Protein 4S2X (pdb70)

InterPro domains:
  IPR000086 NUDIX hydrolase domain [PF00293] (7-142)
  IPR000086 NUDIX hydrolase domain [PS51462] (6-149)
  IPR015797 NUDIX hydrolase-like domain superfamily [SSF55811] (5-159)
  IPR020084 NUDIX hydrolase, conserved site [PS00893] (38-59)
  IPR020476 NUDIX hydrolase [PR00502] (33-47)
  IPR020476 NUDIX hydrolase [PR00502] (47-62)
  IPR022927 RNA pyrophosphohydrolase RppH [MF_00298] (1-156)
  IPR022927 RNA pyrophosphohydrolase RppH [NF001938] (4-155)
  IPR022927 RNA pyrophosphohydrolase RppH [cd03671] (6-151)

Radius of gyration: 15.0 Å; Cα contacts (8 Å, |Δi|>4): 332; chains: 1; bounding box: 45×34×34 Å

CATH classification: 3.90.79.10

B-factor: mean 30.41, std 13.98, range [13.66, 93.38]

Solvent-accessible surface area: 8008 Å² total; per-residue (Å²): 44,147,35,36,146,91,10,38,68,24,1,0,0,0,0,0,0,26,172,70,12,55,0,0,1,0,78,92,108,68,78,164,36,55,10,1,0,23,5,5,16,62,111,86,42,53,22,78,94,0,0,32,75,6,0,142,58,7,0,27,2,56,148,110,17,11,122,64,45,27,59,10,112,106,72,29,108,15,54,49,52,97,99,99,47,150,135,102,75,30,68,0,16,31,0,48,0,13,0,0,11,15,83,34,47,70,105,93,17,68,12,106,87,42,118,102,14,86,3,40,22,64,95,50,8,78,6,130,79,0,19,76,90,2,61,77,53,10,74,71,2,1,124,105,1,0,64,95,0,18,81,48,0,82,79,36,44,122

Organism: Escherichia coli (strain K12) (NCBI:txid83333)

GO terms:
  GO:0110155 NAD-cap decapping (P, IDA)
  GO:0110153 RNA NAD-cap (NMN-forming) hydrolase activity (F, IDA)
  GO:0000287 magnesium ion binding (F, IDA)
  GO:0016818 hydrolase activity, acting on acid anhydrides, in phosphorus-containing anhydrides (F, IDA)
  GO:0034353 mRNA 5'-diphosphatase activity (F, IDA)
  GO:0110154 RNA decapping (P, IDA)
  GO:0050779 RNA destabilization (P, IMP)
  GO:0110154 RNA decapping (P, IMP)
  GO:0006402 mRNA catabolic process (P, IMP)
  GO:0005515 protein binding (F, IPI)

Sequence (158 aa):
SMIDDDGYRPNNVGIVICNRQGQVMWARRFGQHSSWQFPQGGINPGESAEQAMYREELFEEEEVGLSRKDVRILASTRNWLRYKLPKRLVRKPVCIGQQKQKWFLLQLVSSGDAEINMQTSSTPEEFDGWRWVSYWYPVRQVVSFKRDVYRRVMKEFASVVMSLAA

Nearest PDB structures (foldseek):
  4s2x-assembly1_A  TM=1.006E+00  e=2.113E-35  Escherichia coli K-12
  6vcp-assembly1_A  TM=9.992E-01  e=9.920E-35  Escherichia coli S88
  6vco-assembly1_A  TM=1.005E+00  e=3.419E-34  Escherichia coli K-12
  4s2w-assembly1_A  TM=1.003E+00  e=1.107E-33  Escherichia coli K-12
  2kdw-assembly1_A  TM=9.541E-01  e=3.793E-28  Escherichia coli K-12

Structure (mmCIF, N/CA/C/O backbone):
data_4S2X
#
_entry.id   4S2X
#
_cell.length_a   78.499
_cell.length_b   38.868
_cell.length_c   57.201
_cell.angle_alpha   90.00
_cell.angle_beta   100.13
_cell.angle_gamma   90.00
#
_symmetry.space_group_name_H-M   'C 1 2 1'
#
loop_
_entity.id
_entity.type
_entity.pdbx_description
1 polymer 'RNA pyrophosphohydrolase'
2 polymer "RNA (5'-R(*(APC)*GP*U)-3')"
3 non-polymer 'MAGNESIUM ION'
4 non-polymer 'SULFATE ION'
5 water water
#
loop_
_atom_site.group_PDB
_atom_site.id
_atom_site.type_symbol
_atom_site.label_atom_id
_atom_site.label_alt_id
_atom_site.label_comp_id
_atom_site.label_asym_id
_atom_site.label_entity_id
_atom_site.label_seq_id
_atom_site.pdbx_PDB_ins_code
_atom_site.Cartn_x
_atom_site.Cartn_y
_atom_site.Cartn_z
_atom_site.occupancy
_atom_site.B_iso_or_equiv
_atom_site.auth_seq_id
_atom_site.auth_comp_id
_atom_site.auth_asym_id
_atom_site.auth_atom_id
_atom_site.pdbx_PDB_model_num
ATOM 1 N N . SER A 1 1 ? 27.261 9.215 13.191 1.00 60.60 1 SER A N 1
ATOM 2 C CA . SER A 1 1 ? 26.870 10.543 13.750 1.00 59.77 1 SER A CA 1
ATOM 3 C C . SER A 1 1 ? 27.677 10.923 14.989 1.00 58.91 1 SER A C 1
ATOM 4 O O . SER A 1 1 ? 28.447 10.113 15.513 1.00 61.07 1 SER A O 1
ATOM 7 N N . MET A 1 2 ? 27.493 12.159 15.448 1.00 65.08 2 MET A N 1
ATOM 8 C CA . MET A 1 2 ? 28.237 12.682 16.588 1.00 57.75 2 MET A CA 1
ATOM 9 C C . MET A 1 2 ? 27.622 12.253 17.917 1.00 63.92 2 MET A C 1
ATOM 10 O O . MET A 1 2 ? 26.404 12.284 18.095 1.00 60.96 2 MET A O 1
ATOM 15 N N . ILE A 1 3 ? 28.492 11.859 18.840 1.00 66.05 3 ILE A N 1
ATOM 16 C CA . ILE A 1 3 ? 28.104 11.341 20.147 1.00 55.93 3 ILE A CA 1
ATOM 17 C C . ILE A 1 3 ? 27.723 12.498 21.074 1.00 56.22 3 ILE A C 1
ATOM 18 O O . ILE A 1 3 ? 28.397 13.529 21.086 1.00 54.76 3 ILE A O 1
ATOM 23 N N . ASP A 1 4 ? 26.641 12.332 21.837 1.00 50.51 4 ASP A N 1
ATOM 24 C CA . ASP A 1 4 ? 26.251 13.337 22.832 1.00 50.34 4 ASP A CA 1
ATOM 25 C C . ASP A 1 4 ? 27.123 13.250 24.092 1.00 51.29 4 ASP A C 1
ATOM 26 O O . ASP A 1 4 ? 27.984 12.373 24.193 1.00 54.19 4 ASP A O 1
ATOM 31 N N . ASP A 1 5 ? 26.895 14.150 25.045 1.00 59.71 5 ASP A N 1
ATOM 32 C CA . ASP A 1 5 ? 27.720 14.227 26.256 1.00 65.26 5 ASP A CA 1
ATOM 33 C C . ASP A 1 5 ? 27.494 13.073 27.242 1.00 67.51 5 ASP A C 1
ATOM 34 O O . ASP A 1 5 ? 28.212 12.951 28.238 1.00 65.30 5 ASP A O 1
ATOM 39 N N . ASP A 1 6 ? 26.504 12.230 26.954 1.00 59.57 6 ASP A N 1
ATOM 40 C CA . ASP A 1 6 ? 26.217 11.048 27.768 1.00 52.37 6 ASP A CA 1
ATOM 41 C C . ASP A 1 6 ? 26.767 9.763 27.147 1.00 49.49 6 ASP A C 1
ATOM 42 O O . ASP A 1 6 ? 26.675 8.689 27.744 1.00 49.50 6 ASP A O 1
ATOM 47 N N . GLY A 1 7 ? 27.339 9.877 25.950 1.00 43.27 7 GLY A N 1
ATOM 48 C CA . GLY A 1 7 ? 27.841 8.712 25.219 1.00 32.54 7 GLY A CA 1
ATOM 49 C C . GLY A 1 7 ? 26.855 8.073 24.257 1.00 32.39 7 GLY A C 1
ATOM 50 O O . GLY A 1 7 ? 27.145 7.026 23.667 1.00 35.86 7 GLY A O 1
ATOM 51 N N . TYR A 1 8 ? 25.690 8.698 24.084 1.00 38.79 8 TYR A N 1
ATOM 52 C CA . TYR A 1 8 ? 24.651 8.169 23.203 1.00 37.27 8 TYR A CA 1
ATOM 53 C C . TYR A 1 8 ? 24.654 8.824 21.825 1.00 33.98 8 TYR A C 1
ATOM 54 O O . TYR A 1 8 ? 24.708 10.049 21.701 1.00 36.80 8 TYR A O 1
ATOM 63 N N . ARG A 1 9 ? 24.601 7.984 20.798 1.00 32.41 9 ARG A N 1
ATOM 64 C CA . ARG A 1 9 ? 24.572 8.426 19.415 1.00 34.24 9 ARG A CA 1
ATOM 65 C C . ARG A 1 9 ? 23.112 8.527 18.969 1.00 29.46 9 ARG A C 1
ATOM 66 O O . ARG A 1 9 ? 22.377 7.547 19.069 1.00 30.14 9 ARG A O 1
ATOM 74 N N . PRO A 1 10 ? 22.680 9.722 18.504 1.00 31.54 10 PRO A N 1
ATOM 75 C CA . PRO A 1 10 ? 21.326 9.903 17.956 1.00 28.65 10 PRO A CA 1
ATOM 76 C C . PRO A 1 10 ? 21.113 9.037 16.718 1.00 28.41 10 PRO A C 1
ATOM 77 O O . PRO A 1 10 ? 21.900 9.103 15.767 1.00 29.75 10 PRO A O 1
ATOM 81 N N A ASN A 1 11 ? 20.014 8.283 16.722 0.52 26.01 11 ASN A N 1
ATOM 82 N N B ASN A 1 11 ? 20.084 8.199 16.759 0.48 25.67 11 ASN A N 1
ATOM 83 C CA A ASN A 1 11 ? 19.794 7.174 15.795 0.52 24.95 11 ASN A CA 1
ATOM 84 C CA B ASN A 1 11 ? 19.806 7.261 15.679 0.48 24.29 11 ASN A CA 1
ATOM 85 C C A ASN A 1 11 ? 18.320 7.004 15.402 0.52 21.69 11 ASN A C 1
ATOM 86 C C B ASN A 1 11 ? 18.333 7.193 15.319 0.48 22.69 11 ASN A C 1
ATOM 87 O O A ASN A 1 11 ? 17.431 7.214 16.226 0.52 20.83 11 ASN A O 1
ATOM 88 O O B ASN A 1 11 ? 17.472 7.651 16.072 0.48 22.95 11 ASN A O 1
ATOM 97 N N . VAL A 1 12 ? 18.063 6.628 14.148 1.00 19.48 12 VAL A N 1
ATOM 98 C CA . VAL A 1 12 ? 16.699 6.322 13.711 1.00 19.11 12 VAL A CA 1
ATOM 99 C C . VAL A 1 12 ? 16.593 4.847 13.349 1.00 19.19 12 VAL A C 1
ATOM 100 O O . VAL A 1 12 ? 17.528 4.274 12.788 1.00 20.08 12 VAL A O 1
ATOM 104 N N . GLY A 1 13 ? 15.460 4.239 13.691 1.00 18.10 13 GLY A N 1
ATOM 105 C CA . GLY A 1 13 ? 15.174 2.848 13.344 1.00 16.94 13 GLY A CA 1
ATOM 106 C C . GLY A 1 13 ? 13.924 2.747 12.488 1.00 18.13 13 GLY A C 1
ATOM 107 O O . GLY A 1 13 ? 13.026 3.589 12.590 1.00 18.17 13 GLY A O 1
ATOM 108 N N . ILE A 1 14 ? 13.852 1.706 11.658 1.00 16.70 14 ILE A N 1
ATOM 109 C CA . ILE A 1 14 ? 12.772 1.582 10.679 1.00 16.04 14 ILE A CA 1
ATOM 110 C C . ILE A 1 14 ? 12.106 0.216 10.745 1.00 16.63 14 ILE A C 1
ATOM 111 O O . ILE A 1 14 ? 12.753 -0.811 10.530 1.00 18.34 14 ILE A O 1
ATOM 116 N N . VAL A 1 15 ? 10.812 0.218 11.050 1.00 17.03 15 VAL A N 1
ATOM 117 C CA . VAL A 1 15 ? 9.991 -0.985 10.945 1.00 17.05 15 VAL A CA 1
ATOM 118 C C . VAL A 1 15 ? 9.139 -0.825 9.686 1.00 18.51 15 VAL A C 1
ATOM 119 O O . VAL A 1 15 ? 8.295 0.074 9.618 1.00 18.41 15 VAL A O 1
ATOM 123 N N . ILE A 1 16 ? 9.397 -1.660 8.681 1.00 16.35 16 ILE A N 1
ATOM 124 C CA . ILE A 1 16 ? 8.621 -1.645 7.441 1.00 16.68 16 ILE A CA 1
ATOM 125 C C . ILE A 1 16 ? 7.647 -2.823 7.463 1.00 17.02 16 ILE A C 1
ATOM 126 O O . ILE A 1 16 ? 8.056 -3.975 7.623 1.00 18.47 16 ILE A O 1
ATOM 131 N N . CYS A 1 17 ? 6.359 -2.530 7.312 1.00 17.12 17 CYS A N 1
ATOM 132 C CA . CYS A 1 17 ? 5.344 -3.577 7.313 1.00 18.82 17 CYS A CA 1
ATOM 133 C C . CYS A 1 17 ? 4.643 -3.716 5.963 1.00 20.19 17 CYS A C 1
ATOM 134 O O . CYS A 1 17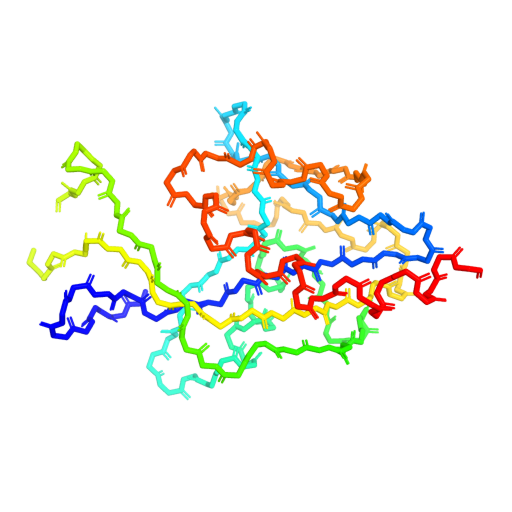 ? 4.745 -2.835 5.102 1.00 21.01 17 CYS A O 1
ATOM 137 N N . ASN A 1 18 ? 3.956 -4.843 5.782 1.00 20.87 18 ASN A N 1
ATOM 138 C CA . ASN A 1 18 ? 3.058 -5.039 4.648 1.00 23.31 18 ASN A CA 1
ATOM 139 C C . ASN A 1 18 ? 1.607 -5.135 5.146 1.00 25.58 18 ASN A C 1
ATOM 140 O O . ASN A 1 18 ? 1.331 -4.759 6.287 1.00 25.53 18 ASN A O 1
ATOM 145 N N . ARG A 1 19 ? 0.691 -5.627 4.309 1.00 28.21 19 ARG A N 1
ATOM 146 C CA . ARG A 1 19 ? -0.721 -5.803 4.704 1.00 29.89 19 ARG A CA 1
ATOM 147 C C . ARG A 1 19 ? -1.052 -7.230 5.160 1.00 31.91 19 ARG A C 1
ATOM 148 O O . ARG A 1 19 ? -2.225 -7.614 5.212 1.00 34.64 19 ARG A O 1
ATOM 156 N N . GLN A 1 20 ? -0.029 -8.012 5.491 1.00 32.41 20 GLN A N 1
ATOM 157 C CA . GLN A 1 20 ? -0.223 -9.413 5.873 1.00 35.57 20 GLN A CA 1
ATOM 158 C C . GLN A 1 20 ? 0.154 -9.686 7.333 1.00 38.55 20 GLN A C 1
ATOM 159 O O . GLN A 1 20 ? 0.254 -10.843 7.752 1.00 45.10 20 GLN A O 1
ATOM 161 N N . GLY A 1 21 ? 0.348 -8.617 8.103 1.00 41.07 21 GLY A N 1
ATOM 162 C CA . GLY A 1 21 ? 0.793 -8.726 9.492 1.00 44.14 21 GLY A CA 1
ATOM 163 C C . GLY A 1 21 ? 2.263 -9.080 9.591 1.00 49.45 21 GLY A C 1
ATOM 164 O O . GLY A 1 21 ? 2.692 -9.725 10.552 1.00 42.57 21 GLY A O 1
ATOM 165 N N . GLN A 1 22 ? 3.033 -8.652 8.593 1.00 33.53 22 GLN A N 1
ATOM 166 C CA . GLN A 1 22 ? 4.448 -8.988 8.507 1.00 27.64 22 GLN A CA 1
ATOM 167 C C . GLN A 1 22 ? 5.320 -7.744 8.506 1.00 23.60 22 GLN A C 1
ATOM 168 O O . GLN A 1 22 ? 4.872 -6.664 8.121 1.00 22.15 22 GLN A O 1
ATOM 174 N N . VAL A 1 23 ? 6.564 -7.912 8.946 1.00 20.47 23 VAL A N 1
ATOM 175 C CA . VAL A 1 23 ? 7.548 -6.834 8.950 1.00 19.56 23 VAL A CA 1
ATOM 176 C C . VAL A 1 23 ? 8.840 -7.282 8.262 1.00 18.52 23 VAL A C 1
ATOM 177 O O . VAL A 1 23 ? 9.163 -8.478 8.234 1.00 19.83 23 VAL A O 1
ATOM 181 N N . MET A 1 24 ? 9.563 -6.314 7.706 1.00 17.68 24 MET A N 1
ATOM 182 C CA . MET A 1 24 ? 10.817 -6.568 7.005 1.00 17.05 24 MET A CA 1
ATOM 183 C C . MET A 1 24 ? 11.955 -6.809 7.997 1.00 17.98 24 MET A C 1
ATOM 184 O O . MET A 1 24 ? 12.262 -5.959 8.839 1.00 19.65 24 MET A O 1
ATOM 189 N N . TRP A 1 25 ? 12.578 -7.976 7.864 1.00 17.92 25 TRP A N 1
ATOM 190 C CA . TRP A 1 25 ? 13.620 -8.447 8.770 1.00 17.52 25 TRP A CA 1
ATOM 191 C C . TRP A 1 25 ? 14.871 -8.640 7.958 1.00 18.10 25 TRP A C 1
ATOM 192 O O . TRP A 1 25 ? 14.850 -9.336 6.940 1.00 19.37 25 TRP A O 1
ATOM 203 N N . ALA A 1 26 ? 15.973 -8.024 8.375 1.00 16.67 26 ALA A N 1
ATOM 204 C CA . ALA A 1 26 ? 17.170 -7.991 7.535 1.00 16.99 26 ALA A CA 1
ATOM 205 C C . ALA A 1 26 ? 18.384 -8.617 8.216 1.00 16.27 26 ALA A C 1
ATOM 206 O O . ALA A 1 26 ? 18.563 -8.480 9.431 1.00 16.40 26 ALA A O 1
ATOM 208 N N . ARG A 1 27 ? 19.201 -9.320 7.434 1.00 16.38 27 ARG A N 1
ATOM 209 C CA . ARG A 1 27 ? 20.342 -10.047 7.989 1.00 17.06 27 ARG A CA 1
ATOM 210 C C . ARG A 1 27 ? 21.580 -9.166 7.955 1.00 15.72 27 ARG A C 1
ATOM 211 O O . ARG A 1 27 ? 22.004 -8.738 6.884 1.00 15.95 27 ARG A O 1
ATOM 219 N N . ARG A 1 28 ? 22.166 -8.923 9.127 1.00 14.84 28 ARG A N 1
ATOM 220 C CA . ARG A 1 28 ? 23.397 -8.138 9.217 1.00 16.74 28 ARG A CA 1
ATOM 221 C C . ARG A 1 28 ? 24.478 -8.732 8.324 1.00 16.58 28 ARG A C 1
ATOM 222 O O . ARG A 1 28 ? 24.708 -9.942 8.331 1.00 17.22 28 ARG A O 1
ATOM 230 N N . PHE A 1 29 ? 25.131 -7.863 7.562 1.00 17.11 29 PHE A N 1
ATOM 231 C CA . PHE A 1 29 ? 26.122 -8.238 6.557 1.00 17.85 29 PHE A CA 1
ATOM 232 C C . PHE A 1 29 ? 27.175 -9.197 7.105 1.00 19.03 29 PHE A C 1
ATOM 233 O O . PHE A 1 29 ? 27.903 -8.864 8.039 1.00 20.07 29 PHE A O 1
ATOM 241 N N . GLY A 1 30 ? 27.217 -10.405 6.545 1.00 18.45 30 GLY A N 1
ATOM 242 C CA . GLY A 1 30 ? 28.225 -11.405 6.907 1.00 19.61 30 GLY A CA 1
ATOM 243 C C . GLY A 1 30 ? 28.016 -12.086 8.251 1.00 19.62 30 GLY A C 1
ATOM 244 O O . GLY A 1 30 ? 28.933 -12.732 8.777 1.00 22.85 30 GLY A O 1
ATOM 245 N N . GLN A 1 31 ? 26.808 -11.959 8.796 1.00 19.23 31 GLN A N 1
ATOM 246 C CA . GLN A 1 31 ? 26.464 -12.533 10.098 1.00 19.99 31 GLN A CA 1
ATOM 247 C C . GLN A 1 31 ? 25.208 -13.400 10.000 1.00 19.37 31 GLN A C 1
ATOM 248 O O . GLN A 1 31 ? 24.579 -13.477 8.941 1.00 19.95 31 GLN A O 1
ATOM 254 N N . HIS A 1 32 ? 24.853 -14.055 11.104 1.00 21.27 32 HIS A N 1
ATOM 255 C CA . HIS A 1 32 ? 23.573 -14.764 11.196 1.00 22.03 32 HIS A CA 1
ATOM 256 C C . HIS A 1 32 ? 22.648 -14.101 12.181 1.00 22.63 32 HIS A C 1
ATOM 257 O O . HIS A 1 32 ? 21.681 -14.704 12.660 1.00 26.42 32 HIS A O 1
ATOM 264 N N A SER A 1 33 ? 22.935 -12.832 12.464 0.44 20.17 33 SER A N 1
ATOM 265 N N B SER A 1 33 ? 22.955 -12.848 12.498 0.56 20.42 33 SER A N 1
ATOM 266 C CA A SER A 1 33 ? 22.137 -12.010 13.365 0.44 20.91 33 SER A CA 1
ATOM 267 C CA B SER A 1 33 ? 22.110 -12.033 13.352 0.56 19.68 33 SER A CA 1
ATOM 268 C C A SER A 1 33 ? 21.323 -11.012 12.548 0.44 18.28 33 SER A C 1
ATOM 269 C C B SER A 1 33 ? 21.282 -11.105 12.477 0.56 18.93 33 SER A C 1
ATOM 270 O O A SER A 1 33 ? 21.842 -10.407 11.610 0.44 18.97 33 SER A O 1
ATOM 271 O O B SER A 1 33 ? 21.747 -10.648 11.428 0.56 17.92 33 SER A O 1
ATOM 276 N N . TRP A 1 34 ? 20.051 -10.848 12.907 1.00 18.46 34 TRP A N 1
ATOM 277 C CA . TRP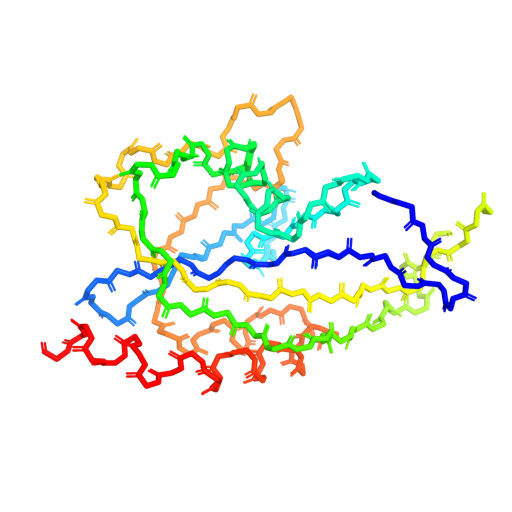 A 1 34 ? 19.112 -10.030 12.135 1.00 17.65 34 TRP A CA 1
ATOM 278 C C . TRP A 1 34 ? 18.614 -8.849 12.926 1.00 18.28 34 TRP A C 1
ATOM 279 O O . TRP A 1 34 ? 18.596 -8.880 14.159 1.00 20.14 34 TRP A O 1
ATOM 290 N N . GLN A 1 35 ? 18.182 -7.804 12.225 1.00 17.09 35 GLN A N 1
ATOM 291 C CA . GLN A 1 35 ? 17.685 -6.584 12.870 1.00 17.77 35 GLN A CA 1
ATOM 292 C C . GLN A 1 35 ? 16.838 -5.759 11.908 1.00 16.37 35 GLN A C 1
ATOM 293 O O . GLN A 1 35 ? 16.762 -6.065 10.713 1.00 15.68 35 GLN A O 1
ATOM 299 N N . PHE A 1 36 ? 16.225 -4.696 12.430 1.00 16.76 36 PHE A N 1
ATOM 300 C CA . PHE A 1 36 ? 15.591 -3.686 11.591 1.00 16.02 36 PHE A CA 1
ATOM 301 C C . PHE A 1 36 ? 16.656 -2.695 11.131 1.00 15.56 36 PHE A C 1
ATOM 302 O O . PHE A 1 36 ? 17.665 -2.519 11.812 1.00 17.05 36 PHE A O 1
ATOM 310 N N . PRO A 1 37 ? 16.441 -2.051 9.971 1.00 15.11 37 PRO A N 1
ATOM 311 C CA . PRO A 1 37 ? 17.351 -0.979 9.581 1.00 15.29 37 PRO A CA 1
ATOM 312 C C . PRO A 1 37 ? 17.434 0.130 10.635 1.00 15.48 37 PRO A C 1
ATOM 313 O O . PRO A 1 37 ? 16.419 0.546 11.206 1.00 15.96 37 PRO A O 1
ATOM 317 N N . GLN A 1 38 ? 18.652 0.568 10.920 1.00 15.64 38 GLN A N 1
ATOM 318 C CA . GLN A 1 38 ? 18.856 1.743 11.756 1.00 17.37 38 GLN A CA 1
ATOM 319 C C . GLN A 1 38 ? 20.067 2.526 11.282 1.00 16.69 38 GLN A C 1
ATOM 320 O O . GLN A 1 38 ? 20.998 1.969 10.702 1.00 17.55 38 GLN A O 1
ATOM 326 N N . GLY A 1 39 ? 20.045 3.830 11.507 1.00 18.19 39 GLY A N 1
ATOM 327 C CA . GLY A 1 39 ? 21.151 4.660 11.076 1.00 22.06 39 GLY A CA 1
ATOM 328 C C . GLY A 1 39 ? 21.331 5.895 11.917 1.00 21.30 39 GLY A C 1
ATOM 329 O O . GLY A 1 39 ? 20.432 6.282 12.660 1.00 20.33 39 GLY A O 1
ATOM 330 N N . GLY A 1 40 ? 22.500 6.516 11.784 1.00 22.03 40 GLY A N 1
ATOM 331 C CA . GLY A 1 40 ? 22.833 7.715 12.526 1.00 22.57 40 GLY A CA 1
ATOM 332 C C . GLY A 1 40 ? 22.126 8.939 11.990 1.00 20.50 40 GLY A C 1
ATOM 333 O O . GLY A 1 40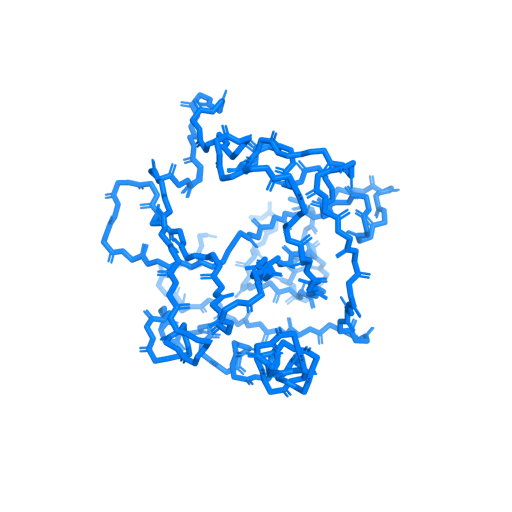 ? 21.713 8.986 10.827 1.00 22.48 40 GLY A O 1
ATOM 334 N N . ILE A 1 41 ? 21.980 9.928 12.859 1.00 21.69 41 ILE A N 1
ATOM 335 C CA . ILE A 1 41 ? 21.448 11.224 12.476 1.00 20.38 41 ILE A CA 1
ATOM 336 C C . ILE A 1 41 ? 22.613 12.201 12.351 1.00 22.19 41 ILE A C 1
ATOM 337 O O . ILE A 1 41 ? 23.326 12.450 13.327 1.00 25.53 41 ILE A O 1
ATOM 342 N N . ASN A 1 42 ? 22.808 12.747 11.153 1.00 23.90 42 ASN A N 1
ATOM 343 C CA . ASN A 1 42 ? 23.846 13.755 10.921 1.00 25.98 42 ASN A CA 1
ATOM 344 C C . ASN A 1 42 ? 23.488 15.117 11.528 1.00 27.16 42 ASN A C 1
ATOM 345 O O . ASN A 1 42 ? 22.307 15.424 11.705 1.00 27.29 42 ASN A O 1
ATOM 350 N N . PRO A 1 43 ? 24.507 15.935 11.861 1.00 29.20 43 PRO A N 1
ATOM 351 C CA . PRO A 1 43 ? 24.228 17.308 12.291 1.00 29.79 43 PRO A CA 1
ATOM 352 C C . PRO A 1 43 ? 23.412 18.053 11.237 1.00 31.86 43 PRO A C 1
ATOM 353 O O . PRO A 1 43 ? 23.687 17.935 10.038 1.00 33.36 43 PRO A O 1
ATOM 357 N N . GLY A 1 44 ? 22.397 18.787 11.683 1.00 31.66 44 GLY A N 1
ATOM 358 C CA . GLY A 1 44 ? 21.506 19.492 10.770 1.00 36.90 44 GLY A CA 1
ATOM 359 C C . GLY A 1 44 ? 20.338 18.663 10.265 1.00 37.29 44 GLY A C 1
ATOM 360 O O . GLY A 1 44 ? 19.349 19.219 9.790 1.00 41.38 44 GLY A O 1
ATOM 361 N N . GLU A 1 45 ? 20.454 17.337 10.352 1.00 31.38 45 GLU A N 1
ATOM 362 C CA . GLU A 1 45 ? 19.380 16.435 9.946 1.00 27.45 45 GLU A CA 1
ATOM 363 C C . GLU A 1 45 ? 18.293 16.324 10.999 1.00 23.35 45 GLU A C 1
ATOM 364 O O . GLU A 1 45 ? 18.578 16.182 12.190 1.00 24.26 45 GLU A O 1
ATOM 370 N N . SER A 1 46 ? 17.046 16.371 10.548 1.00 23.17 46 SER A N 1
ATOM 371 C CA . SER A 1 46 ? 15.924 15.964 11.382 1.00 21.07 46 SER A CA 1
ATOM 372 C C . SER A 1 46 ? 15.883 14.442 11.410 1.00 19.29 46 SER A C 1
ATOM 373 O O . SER A 1 46 ? 16.461 13.780 10.538 1.00 20.01 46 SER A O 1
ATOM 376 N N . ALA A 1 47 ? 15.196 13.888 12.405 1.00 19.51 47 ALA A N 1
ATOM 377 C CA . ALA A 1 47 ? 15.015 12.442 12.485 1.00 19.32 47 ALA A CA 1
ATOM 378 C C . ALA A 1 47 ? 14.375 11.862 11.217 1.00 18.84 47 ALA A C 1
ATOM 379 O O . ALA A 1 47 ? 14.821 10.831 10.716 1.00 18.16 47 ALA A O 1
ATOM 381 N N . GLU A 1 48 ? 13.341 12.526 10.702 1.00 18.77 48 GLU A N 1
ATOM 382 C CA . GLU A 1 48 ? 12.657 12.069 9.490 1.00 18.49 48 GLU A CA 1
ATOM 383 C C . GLU A 1 48 ? 13.586 12.065 8.274 1.00 17.92 48 GLU A C 1
ATOM 384 O O . GLU A 1 48 ? 13.563 11.133 7.473 1.00 18.56 48 GLU A O 1
ATOM 390 N N . GLN A 1 49 ? 14.413 13.101 8.152 1.00 18.19 49 GLN A N 1
ATOM 391 C CA . GLN A 1 49 ? 15.386 13.173 7.061 1.00 17.98 49 GLN A CA 1
ATOM 392 C C . GLN A 1 49 ? 16.423 12.059 7.162 1.00 18.12 49 GLN A C 1
ATOM 393 O O . GLN A 1 49 ? 16.742 11.415 6.162 1.00 18.84 49 GLN A O 1
ATOM 399 N N . ALA A 1 50 ? 16.939 11.840 8.372 1.00 16.41 50 ALA A N 1
ATOM 400 C CA . ALA A 1 50 ? 17.864 10.736 8.638 1.00 16.03 50 ALA A CA 1
ATOM 401 C C . ALA A 1 50 ? 17.241 9.392 8.285 1.00 16.52 50 ALA A C 1
ATOM 402 O O . ALA A 1 50 ? 17.908 8.528 7.722 1.00 16.74 50 ALA A O 1
ATOM 404 N N . MET A 1 51 ? 15.958 9.233 8.609 1.00 16.92 51 MET A N 1
ATOM 405 C CA . MET A 1 51 ? 15.228 8.000 8.323 1.00 15.32 51 MET A CA 1
ATOM 406 C C . MET A 1 51 ? 15.147 7.758 6.811 1.00 15.85 51 MET A C 1
ATOM 407 O O . MET A 1 51 ? 15.414 6.650 6.337 1.00 16.07 51 MET A O 1
ATOM 412 N N . TYR A 1 52 ? 14.794 8.795 6.059 1.00 16.47 52 TYR A N 1
ATOM 413 C CA . TYR A 1 52 ? 14.708 8.650 4.613 1.00 16.21 52 TYR A CA 1
ATOM 414 C C . TYR A 1 52 ? 16.076 8.418 3.978 1.00 16.19 52 TYR A C 1
ATOM 415 O O . TYR A 1 52 ? 16.177 7.743 2.959 1.00 15.54 52 TYR A O 1
ATOM 424 N N . ARG A 1 53 ? 17.125 8.984 4.572 1.00 16.28 53 ARG A N 1
ATOM 425 C CA . ARG A 1 53 ? 18.473 8.724 4.078 1.00 15.35 53 ARG A CA 1
ATOM 426 C C . ARG A 1 53 ? 18.880 7.272 4.304 1.00 16.13 53 ARG A C 1
ATOM 427 O O . ARG A 1 53 ? 19.382 6.632 3.387 1.00 16.39 53 ARG A O 1
ATOM 435 N N A GLU A 1 54 ? 18.653 6.759 5.510 0.55 18.01 54 GLU A N 1
ATOM 436 N N B GLU A 1 54 ? 18.679 6.775 5.525 0.45 15.15 54 GLU A N 1
ATOM 437 C CA A GLU A 1 54 ? 18.978 5.366 5.808 0.55 19.52 54 GLU A CA 1
ATOM 438 C CA B GLU A 1 54 ? 18.940 5.370 5.843 0.45 15.60 54 GLU A CA 1
ATOM 439 C C A GLU A 1 54 ? 18.082 4.412 5.017 0.55 17.79 54 GLU A C 1
ATOM 440 C C B GLU A 1 54 ? 18.117 4.470 4.933 0.45 16.64 54 GLU A C 1
ATOM 441 O O A GLU A 1 54 ? 18.510 3.321 4.649 0.55 19.46 54 GLU A O 1
ATOM 442 O O B GLU A 1 54 ? 18.630 3.485 4.394 0.45 15.98 54 GLU A O 1
ATOM 453 N N . LEU A 1 55 ? 16.848 4.835 4.747 1.00 16.15 55 LEU A N 1
ATOM 454 C CA . LEU A 1 55 ? 15.932 4.078 3.889 1.00 17.17 55 LEU A CA 1
ATOM 455 C C . LEU A 1 55 ? 16.503 3.934 2.477 1.00 17.90 55 LEU A C 1
ATOM 456 O O . LEU A 1 55 ? 16.534 2.842 1.923 1.00 19.57 55 LEU A O 1
ATOM 461 N N . PHE A 1 56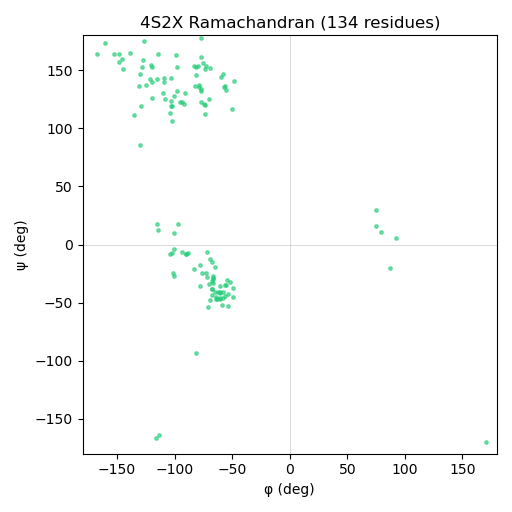 ? 17.004 5.032 1.924 1.00 15.65 56 PHE A N 1
ATOM 462 C CA . PHE A 1 56 ? 17.628 5.011 0.605 1.00 14.28 56 PHE A CA 1
ATOM 463 C C . PHE A 1 56 ? 18.939 4.224 0.593 1.00 17.08 56 PHE A C 1
ATOM 464 O O . PHE A 1 56 ? 19.158 3.402 -0.294 1.00 17.18 56 PHE A O 1
ATOM 472 N N A GLU A 1 57 ? 19.772 4.476 1.605 0.46 19.81 57 GLU A N 1
ATOM 473 N N B GLU A 1 57 ? 19.828 4.513 1.541 0.54 16.03 57 GLU A N 1
ATOM 474 C CA A GLU A 1 57 ? 21.091 3.858 1.748 0.46 25.44 57 GLU A CA 1
ATOM 475 C CA B GLU A 1 57 ? 21.168 3.919 1.535 0.54 15.20 57 GLU A CA 1
ATOM 476 C C A GLU A 1 57 ? 21.031 2.354 2.001 0.46 18.69 57 GLU A C 1
ATOM 477 C C B GLU A 1 57 ? 21.149 2.397 1.611 0.54 15.47 57 GLU A C 1
ATOM 478 O O A GLU A 1 57 ? 21.719 1.577 1.340 0.46 18.85 57 GLU A O 1
ATOM 479 O O B GLU A 1 57 ? 21.857 1.723 0.857 0.54 16.50 57 GLU A O 1
ATOM 490 N N A GLU A 1 58 ? 20.215 1.946 2.965 0.46 16.16 58 GLU A N 1
ATOM 491 N N B GLU A 1 58 ? 20.341 1.867 2.523 0.54 14.90 58 GLU A N 1
ATOM 492 C CA A GLU A 1 58 ? 20.210 0.549 3.389 0.46 14.38 58 GLU A CA 1
ATOM 493 C CA B GLU A 1 58 ? 20.429 0.454 2.884 0.54 15.69 58 GLU A CA 1
ATOM 494 C C A GLU A 1 58 ? 19.179 -0.322 2.664 0.46 14.46 58 GLU A C 1
ATOM 495 C C B GLU A 1 58 ? 19.186 -0.370 2.571 0.54 18.14 58 GLU A C 1
ATOM 496 O O A GLU A 1 58 ? 19.393 -1.519 2.503 0.46 14.55 58 GLU A O 1
ATOM 497 O O B GLU A 1 58 ? 19.218 -1.594 2.683 0.54 19.96 58 GLU A O 1
ATOM 508 N N . VAL A 1 59 ? 18.092 0.289 2.197 1.00 17.22 59 VAL A N 1
ATOM 509 C CA . VAL A 1 59 ? 16.916 -0.437 1.691 1.00 15.91 59 VAL A CA 1
ATOM 510 C C . VAL A 1 59 ? 16.650 -0.099 0.219 1.00 16.13 59 VAL A C 1
ATOM 511 O O . VAL A 1 59 ? 15.923 -0.811 -0.464 1.00 16.97 59 VAL A O 1
ATOM 515 N N . GLY A 1 60 ? 17.239 0.994 -0.270 1.00 14.20 60 GLY A N 1
ATOM 516 C CA . GLY A 1 60 ? 17.108 1.364 -1.680 1.00 15.41 60 GLY A CA 1
ATOM 517 C C . GLY A 1 60 ? 15.790 2.036 -2.034 1.00 15.31 60 GLY A C 1
ATOM 518 O O . GLY A 1 60 ? 15.481 2.215 -3.219 1.00 16.83 60 GLY A O 1
ATOM 519 N N . LEU A 1 61 ? 15.014 2.402 -1.016 1.00 15.39 61 LEU A N 1
ATOM 520 C CA . LEU A 1 61 ? 13.670 2.955 -1.219 1.00 16.46 61 LEU A CA 1
ATOM 521 C C . LEU A 1 61 ? 13.570 4.478 -1.164 1.00 16.92 61 LEU A C 1
ATOM 522 O O . LEU A 1 61 ? 14.358 5.146 -0.495 1.00 17.48 61 LEU A O 1
ATOM 527 N N . SER A 1 62 ? 12.564 4.995 -1.866 1.00 15.43 62 SER A N 1
ATOM 528 C CA . SER A 1 62 ? 12.216 6.415 -1.897 1.00 15.52 62 SER A CA 1
ATOM 529 C C . SER A 1 62 ? 11.067 6.675 -0.935 1.00 14.71 62 SER A C 1
ATOM 530 O O . SER A 1 62 ? 10.351 5.745 -0.563 1.00 17.08 62 SER A O 1
ATOM 533 N N . ARG A 1 63 ? 10.855 7.942 -0.575 1.00 15.29 63 ARG A N 1
ATOM 534 C CA . ARG A 1 63 ? 9.621 8.341 0.111 1.00 16.46 63 ARG A CA 1
ATOM 535 C C . ARG A 1 63 ? 8.401 7.806 -0.634 1.00 16.53 63 ARG A C 1
ATOM 536 O O . ARG A 1 63 ? 7.415 7.417 -0.017 1.00 17.49 63 ARG A O 1
ATOM 544 N N . LYS A 1 64 ? 8.476 7.807 -1.966 1.00 16.84 64 LYS A N 1
ATOM 545 C CA . LYS A 1 64 ? 7.352 7.418 -2.817 1.00 17.79 64 LYS A CA 1
ATOM 546 C C . LYS A 1 64 ? 6.966 5.945 -2.662 1.00 17.56 64 LYS A C 1
ATOM 547 O O . LYS A 1 64 ? 5.851 5.552 -3.014 1.00 20.55 64 LYS A O 1
ATOM 550 N N . ASP A 1 65 ? 7.887 5.142 -2.136 1.00 16.40 65 ASP A N 1
ATOM 551 C CA . ASP A 1 65 ? 7.669 3.701 -2.000 1.00 16.16 65 ASP A CA 1
ATOM 552 C C . ASP A 1 65 ? 6.992 3.286 -0.699 1.00 17.03 65 ASP A C 1
ATOM 553 O O . ASP A 1 65 ? 6.655 2.107 -0.520 1.00 18.26 65 ASP A O 1
ATOM 558 N N . VAL A 1 66 ? 6.825 4.238 0.212 1.00 16.15 66 VAL A N 1
ATOM 559 C CA . VAL A 1 66 ? 6.345 3.957 1.564 1.00 15.77 66 VAL A CA 1
ATOM 560 C C . VAL A 1 66 ? 5.349 5.013 2.025 1.00 18.89 66 VAL A C 1
ATOM 561 O O . VAL A 1 66 ? 5.243 6.082 1.427 1.00 20.44 66 VAL A O 1
ATOM 565 N N . ARG A 1 67 ? 4.621 4.712 3.092 1.00 20.25 67 ARG A N 1
ATOM 566 C CA . ARG A 1 67 ? 3.947 5.770 3.833 1.00 23.59 67 ARG A CA 1
ATOM 567 C C . ARG A 1 67 ? 4.234 5.634 5.321 1.00 21.99 67 ARG A C 1
ATOM 568 O O . ARG A 1 67 ? 4.238 4.525 5.866 1.00 22.35 67 ARG A O 1
ATOM 576 N N . ILE A 1 68 ? 4.521 6.762 5.960 1.00 20.10 68 ILE A N 1
ATOM 577 C CA . ILE A 1 68 ? 4.762 6.783 7.399 1.00 19.41 68 ILE A CA 1
ATOM 578 C C . ILE A 1 68 ? 3.430 6.611 8.119 1.00 21.05 68 ILE A C 1
ATOM 579 O O . ILE A 1 68 ? 2.515 7.428 7.957 1.00 23.81 68 ILE A O 1
ATOM 584 N N . LEU A 1 69 ? 3.330 5.549 8.909 1.00 20.90 69 LEU A N 1
ATOM 585 C CA . LEU A 1 69 ? 2.109 5.235 9.643 1.00 21.52 69 LEU A CA 1
ATOM 586 C C . LEU A 1 69 ? 2.170 5.649 11.109 1.00 21.47 69 LEU A C 1
ATOM 587 O O . LEU A 1 69 ? 1.135 5.903 11.727 1.00 25.17 69 LEU A O 1
ATOM 592 N N . ALA A 1 70 ? 3.381 5.702 11.658 1.00 22.52 70 ALA A N 1
ATOM 593 C CA . ALA A 1 70 ? 3.592 6.051 13.062 1.00 23.53 70 ALA A CA 1
ATOM 594 C C . ALA A 1 70 ? 5.058 6.344 13.343 1.00 23.27 70 ALA A C 1
ATOM 595 O O . ALA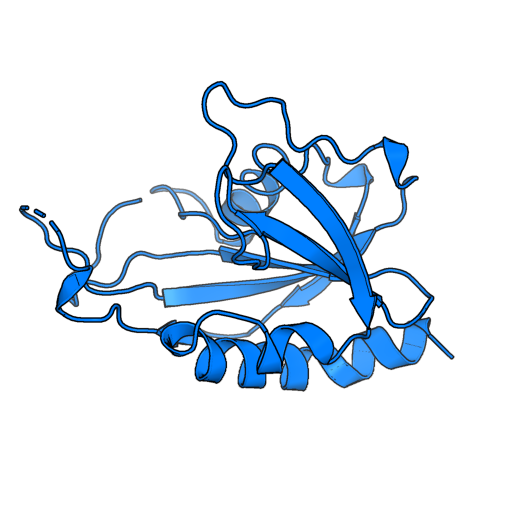 A 1 70 ? 5.937 6.001 12.551 1.00 22.42 70 ALA A O 1
ATOM 597 N N . SER A 1 71 ? 5.307 6.987 14.479 1.00 25.54 71 SER A N 1
ATOM 598 C CA . SER A 1 71 ? 6.657 7.173 14.991 1.00 25.08 71 SER A CA 1
ATOM 599 C C . SER A 1 71 ? 6.610 7.198 16.515 1.00 26.49 71 SER A C 1
ATOM 600 O O . SER A 1 71 ? 5.564 7.485 17.103 1.00 29.11 71 SER A O 1
ATOM 603 N N . THR A 1 72 ? 7.733 6.883 17.152 1.00 25.63 72 THR A N 1
ATOM 604 C CA . THR A 1 72 ? 7.826 6.965 18.609 1.00 28.43 72 THR A CA 1
ATOM 605 C C . THR A 1 72 ? 8.084 8.412 19.028 1.00 36.53 72 THR A C 1
ATOM 606 O O . THR A 1 72 ? 8.767 9.157 18.321 1.00 36.68 72 THR A O 1
ATOM 610 N N . ARG A 1 73 ? 7.536 8.796 20.179 1.00 45.58 73 ARG A N 1
ATOM 611 C CA . ARG A 1 73 ? 7.539 10.193 20.622 1.00 56.32 73 ARG A CA 1
ATOM 612 C C . ARG A 1 73 ? 8.921 10.710 21.041 1.00 60.52 73 ARG A C 1
ATOM 613 O O . ARG A 1 73 ? 9.380 11.736 20.535 1.00 71.09 73 ARG A O 1
ATOM 616 N N . ASN A 1 74 ? 9.574 9.999 21.957 1.00 58.57 74 ASN A N 1
ATOM 617 C CA . ASN A 1 74 ? 10.861 10.432 22.503 1.00 66.96 74 ASN A CA 1
ATOM 618 C C . ASN A 1 74 ? 12.001 9.474 22.165 1.00 57.25 74 ASN A C 1
ATOM 619 O O . ASN A 1 74 ? 11.853 8.618 21.297 1.00 57.96 74 ASN A O 1
ATOM 624 N N . TRP A 1 75 ? 13.138 9.634 22.841 1.00 47.72 75 TRP A N 1
ATOM 625 C CA . TRP A 1 75 ? 14.285 8.751 22.647 1.00 44.72 75 TRP A CA 1
ATOM 626 C C . TRP A 1 75 ? 14.096 7.438 23.349 1.00 39.51 75 TRP A C 1
ATOM 627 O O . TRP A 1 75 ? 13.691 7.400 24.515 1.00 38.01 75 TRP A O 1
ATOM 638 N N . LEU A 1 76 ? 14.388 6.349 22.643 1.00 31.92 76 LEU A N 1
ATOM 639 C CA . LEU A 1 76 ? 14.540 5.041 23.275 1.00 31.83 76 LEU A CA 1
ATOM 640 C C . LEU A 1 76 ? 16.017 4.659 23.265 1.00 29.09 76 LEU A C 1
ATOM 641 O O . LEU A 1 76 ? 16.662 4.657 22.214 1.00 29.00 76 LEU A O 1
ATOM 646 N N . ARG A 1 77 ? 16.547 4.347 24.443 1.00 29.38 77 ARG A N 1
ATOM 647 C CA . ARG A 1 77 ? 17.979 4.120 24.602 1.00 31.12 77 ARG A CA 1
ATOM 648 C C . ARG A 1 77 ? 18.331 2.660 24.850 1.00 30.79 77 ARG A C 1
ATOM 649 O O . ARG A 1 77 ? 17.630 1.961 25.583 1.00 32.23 77 ARG A O 1
ATOM 657 N N . TYR A 1 78 ? 19.416 2.211 24.225 1.00 29.76 78 TYR A N 1
ATOM 658 C CA . TYR A 1 78 ? 20.077 0.968 24.616 1.00 31.28 78 TYR A CA 1
ATOM 659 C C . TYR A 1 78 ? 21.572 1.200 24.799 1.00 32.61 78 TYR A C 1
ATOM 660 O O . TYR A 1 78 ? 22.166 2.032 24.112 1.00 32.20 78 TYR A O 1
ATOM 669 N N . LYS A 1 79 ? 22.166 0.477 25.742 1.00 33.36 79 LYS A N 1
ATOM 670 C CA . LYS A 1 79 ? 23.602 0.541 25.975 1.00 33.25 79 LYS A CA 1
ATOM 671 C C . LYS A 1 79 ? 24.266 -0.696 25.388 1.00 34.14 79 LYS A C 1
ATOM 672 O O . LYS A 1 79 ? 23.695 -1.789 25.422 1.00 35.74 79 LYS A O 1
ATOM 674 N N . LEU A 1 80 ? 25.462 -0.517 24.836 1.00 34.76 80 LEU A N 1
ATOM 675 C CA . LEU A 1 80 ? 26.247 -1.632 24.317 1.00 38.24 80 LEU A CA 1
ATOM 676 C C . LEU A 1 80 ? 26.829 -2.452 25.463 1.00 39.70 80 LEU A C 1
ATOM 677 O O . LEU A 1 80 ? 27.073 -1.912 26.544 1.00 40.26 80 LEU A O 1
ATOM 682 N N . PRO A 1 81 ? 27.044 -3.764 25.237 1.00 39.35 81 PRO A N 1
ATOM 683 C CA . PRO A 1 81 ? 27.830 -4.548 26.187 1.00 42.70 81 PRO A CA 1
ATOM 684 C C . PRO A 1 81 ? 29.232 -3.958 26.304 1.00 43.11 81 PRO A C 1
ATOM 685 O O . PRO A 1 81 ? 29.773 -3.463 25.310 1.00 44.03 81 PRO A O 1
ATOM 689 N N . LYS A 1 82 ? 29.804 -4.004 27.506 1.00 42.94 82 LYS A N 1
ATOM 690 C CA . LYS A 1 82 ? 31.127 -3.431 27.770 1.00 45.20 82 LYS A CA 1
ATOM 691 C C . LYS A 1 82 ? 32.184 -3.925 26.782 1.00 50.67 82 LYS A C 1
ATOM 692 O O . LYS A 1 82 ? 33.112 -3.189 26.439 1.00 54.61 82 LYS A O 1
ATOM 694 N N . ARG A 1 83 ? 32.023 -5.167 26.326 1.00 53.63 83 ARG A N 1
ATOM 695 C CA . ARG A 1 83 ? 32.943 -5.794 25.378 1.00 60.78 83 ARG A CA 1
ATOM 696 C C . ARG A 1 83 ? 32.930 -5.133 23.998 1.00 60.16 83 ARG A C 1
ATOM 697 O O . ARG A 1 83 ? 33.946 -5.134 23.299 1.00 65.47 83 ARG A O 1
ATOM 699 N N . LEU A 1 84 ? 31.786 -4.569 23.614 1.00 53.78 84 LEU A N 1
ATOM 700 C CA . LEU A 1 84 ? 31.615 -3.995 22.277 1.00 49.68 84 LEU A CA 1
ATOM 701 C C . LEU A 1 84 ? 31.905 -2.495 22.203 1.00 47.59 84 LEU A C 1
ATOM 702 O O . LEU A 1 84 ? 31.917 -1.912 21.115 1.00 51.99 84 LEU A O 1
ATOM 707 N N . VAL A 1 85 ? 32.136 -1.877 23.359 1.00 45.99 85 VAL A N 1
ATOM 708 C CA . VAL A 1 85 ? 32.486 -0.460 23.426 1.00 48.82 85 VAL A CA 1
ATOM 709 C C . VAL A 1 85 ? 33.931 -0.272 22.955 1.00 53.51 85 VAL A C 1
ATOM 710 O O . VAL A 1 85 ? 34.872 -0.722 23.613 1.00 57.34 85 VAL A O 1
ATOM 714 N N . ARG A 1 86 ? 34.090 0.380 21.805 1.00 63.67 86 ARG A N 1
ATOM 715 C CA . ARG A 1 86 ? 35.407 0.572 21.193 1.00 69.67 86 ARG A CA 1
ATOM 716 C C . ARG A 1 86 ? 36.162 1.740 21.821 1.00 70.94 86 ARG A C 1
ATOM 717 O O . ARG A 1 86 ? 35.602 2.815 22.034 1.00 72.81 86 ARG A O 1
ATOM 720 N N . LYS A 1 90 ? 37.693 8.339 21.652 1.00 83.37 90 LYS A N 1
ATOM 721 C CA . LYS A 1 90 ? 37.493 9.737 22.016 1.00 81.59 90 LYS A CA 1
ATOM 722 C C . LYS A 1 90 ? 36.824 10.519 20.878 1.00 88.01 90 LYS A C 1
ATOM 723 O O . LYS A 1 90 ? 37.466 10.809 19.865 1.00 93.22 90 LYS A O 1
ATOM 725 N N . PRO A 1 91 ? 35.525 10.853 21.035 1.00 80.31 91 PRO A N 1
ATOM 726 C CA . PRO A 1 91 ? 34.679 10.498 22.177 1.00 69.92 91 PRO A CA 1
ATOM 727 C C . PRO A 1 91 ? 34.123 9.079 22.069 1.00 71.23 91 PRO A C 1
ATOM 728 O O . PRO A 1 91 ? 33.948 8.561 20.962 1.00 73.55 91 PRO A O 1
ATOM 732 N N . VAL A 1 92 ? 33.850 8.466 23.216 1.00 60.85 92 VAL A N 1
ATOM 733 C CA . VAL A 1 92 ? 33.436 7.066 23.268 1.00 51.36 92 VAL A CA 1
ATOM 734 C C . VAL A 1 92 ? 31.914 6.928 23.208 1.00 49.20 92 VAL A C 1
ATOM 735 O O . VAL A 1 92 ? 31.190 7.605 23.942 1.00 51.97 92 VAL A O 1
ATOM 739 N N . CYS A 1 93 ? 31.442 6.053 22.323 1.00 46.90 93 CYS A N 1
ATOM 740 C CA . CYS A 1 93 ? 30.020 5.747 22.214 1.00 44.18 93 CYS A CA 1
ATOM 741 C C . CYS A 1 93 ? 29.681 4.508 23.033 1.00 43.34 93 CYS A C 1
ATOM 742 O O . CYS A 1 93 ? 30.258 3.437 22.824 1.00 43.94 93 CYS A O 1
ATOM 745 N N . ILE A 1 94 ? 28.745 4.661 23.965 1.00 37.99 94 ILE A N 1
ATOM 746 C CA . ILE A 1 94 ? 28.329 3.559 24.835 1.00 37.74 94 ILE A CA 1
ATOM 747 C C . ILE A 1 94 ? 26.972 2.971 24.435 1.00 37.42 94 ILE A C 1
ATOM 748 O O . ILE A 1 94 ? 26.550 1.943 24.971 1.00 37.15 94 ILE A O 1
ATOM 753 N N . GLY A 1 95 ? 26.297 3.620 23.491 1.00 35.37 95 GLY A N 1
ATOM 754 C CA . GLY A 1 95 ? 24.986 3.168 23.044 1.00 32.87 95 GLY A CA 1
ATOM 755 C C . GLY A 1 95 ? 24.291 4.132 22.108 1.00 30.44 95 GLY A C 1
ATOM 756 O O . GLY A 1 95 ? 24.877 5.129 21.677 1.00 32.69 95 GLY A O 1
ATOM 757 N N A GLN A 1 96 ? 23.035 3.828 21.791 0.63 30.69 96 GLN A N 1
ATOM 758 N N B GLN A 1 96 ? 23.034 3.835 21.797 0.37 28.78 96 GLN A N 1
ATOM 759 C CA A GLN A 1 96 ? 22.246 4.628 20.854 0.63 30.54 96 GLN A CA 1
ATOM 760 C CA B GLN A 1 96 ? 22.257 4.657 20.880 0.37 29.63 96 GLN A CA 1
ATOM 761 C C A GLN A 1 96 ? 20.974 5.155 21.508 0.63 30.17 96 GLN A C 1
ATOM 762 C C B GLN A 1 96 ? 20.975 5.161 21.516 0.37 29.18 96 GLN A C 1
ATOM 763 O O A GLN A 1 96 ? 20.352 4.462 22.315 0.63 30.44 96 GLN A O 1
ATOM 764 O O B GLN A 1 96 ? 20.347 4.458 22.310 0.37 29.64 96 GLN A O 1
ATOM 775 N N . LYS A 1 97 ? 20.602 6.388 21.166 1.00 27.22 97 LYS A N 1
ATOM 776 C CA . LYS A 1 97 ? 19.294 6.934 21.525 1.00 25.93 97 LYS A CA 1
ATOM 777 C C . LYS A 1 97 ? 18.504 7.025 20.225 1.00 25.60 97 LYS A C 1
ATOM 778 O O . LYS A 1 97 ? 18.950 7.651 19.259 1.00 27.13 97 LYS A O 1
ATOM 784 N N . GLN A 1 98 ? 17.347 6.371 20.198 1.00 22.65 98 GLN A N 1
ATOM 785 C CA . GLN A 1 98 ? 16.665 6.091 18.938 1.00 22.11 98 GLN A CA 1
ATOM 786 C C . GLN A 1 98 ? 15.274 6.692 18.805 1.00 23.00 98 GLN A C 1
ATOM 787 O O . GLN A 1 98 ? 14.490 6.695 19.753 1.00 25.03 98 GLN A O 1
ATOM 793 N N . LYS A 1 99 ? 14.982 7.183 17.607 1.00 22.26 99 LYS A N 1
ATOM 794 C CA . LYS A 1 99 ? 13.619 7.500 17.206 1.00 22.32 99 LYS A CA 1
ATOM 795 C C . LYS A 1 99 ? 13.199 6.485 16.151 1.00 21.27 99 LYS A C 1
ATOM 796 O O . LYS A 1 99 ? 13.931 6.231 15.192 1.00 21.28 99 LYS A O 1
ATOM 802 N N . TRP A 1 100 ? 12.029 5.887 16.349 1.00 19.99 100 TRP A N 1
ATOM 803 C CA . TRP A 1 100 ? 11.560 4.798 15.500 1.00 19.37 100 TRP A CA 1
ATOM 804 C C . TRP A 1 100 ? 10.413 5.197 14.622 1.00 18.91 100 TRP A C 1
ATOM 805 O O . TRP A 1 100 ? 9.552 5.985 15.021 1.00 21.11 100 TRP A O 1
ATOM 816 N N . PHE A 1 101 ? 10.413 4.658 13.406 1.00 18.58 101 PHE A N 1
ATOM 817 C CA . PHE A 1 101 ? 9.386 4.944 12.409 1.00 17.63 101 PHE A CA 1
ATOM 818 C C . PHE A 1 101 ? 8.741 3.661 11.921 1.00 18.27 101 PHE A C 1
ATOM 819 O O . PHE A 1 101 ? 9.428 2.668 11.666 1.00 19.12 101 PHE A O 1
ATOM 827 N N . LEU A 1 102 ? 7.418 3.694 11.790 1.00 19.12 102 LEU A N 1
ATOM 828 C CA . LEU A 1 102 ? 6.685 2.605 11.168 1.00 17.72 102 LEU A CA 1
ATOM 829 C C . LEU A 1 102 ? 6.295 3.023 9.757 1.00 17.81 102 LEU A C 1
ATOM 830 O O . LEU A 1 102 ? 5.588 4.017 9.570 1.00 19.48 102 LEU A O 1
ATOM 835 N N . LEU A 1 103 ? 6.786 2.274 8.776 1.00 17.73 103 LEU A N 1
ATOM 836 C CA . LEU A 1 103 ? 6.466 2.507 7.372 1.00 17.99 103 LEU A CA 1
ATOM 837 C C . LEU A 1 103 ? 5.691 1.330 6.800 1.00 18.03 103 LEU A C 1
ATOM 838 O O . LEU A 1 103 ? 5.964 0.172 7.121 1.00 20.57 103 LEU A O 1
ATOM 843 N N . GLN A 1 104 ? 4.727 1.630 5.939 1.00 17.92 104 GLN A N 1
ATOM 844 C CA . GLN A 1 104 ? 4.099 0.599 5.137 1.00 19.01 104 GLN A CA 1
ATOM 845 C C . GLN A 1 104 ? 4.721 0.646 3.751 1.00 17.40 104 GLN A C 1
ATOM 846 O O . GLN A 1 104 ? 4.781 1.707 3.132 1.00 18.14 104 GLN A O 1
ATOM 852 N N . LEU A 1 105 ? 5.193 -0.503 3.278 1.00 15.76 105 LEU A N 1
ATOM 853 C CA . LEU A 1 105 ? 5.686 -0.615 1.912 1.00 15.05 105 LEU A CA 1
ATOM 854 C C . LEU A 1 105 ? 4.500 -0.626 0.950 1.00 17.44 105 LEU A C 1
ATOM 855 O O . LEU A 1 105 ? 3.631 -1.496 1.047 1.00 18.00 105 LEU A O 1
ATOM 860 N N . VAL A 1 106 ? 4.463 0.342 0.036 1.00 17.65 106 VAL A N 1
ATOM 861 C CA . VAL A 1 106 ? 3.385 0.419 -0.961 1.00 17.81 106 VAL A CA 1
ATOM 862 C C . VAL A 1 106 ? 3.827 0.066 -2.387 1.00 19.47 106 VAL A C 1
ATOM 863 O O . VAL A 1 106 ? 2.996 -0.262 -3.235 1.00 21.93 106 VAL A O 1
ATOM 867 N N A SER A 1 107 ? 5.128 0.153 -2.651 0.69 18.76 107 SER A N 1
ATOM 868 N N B SER A 1 107 ? 5.134 0.129 -2.633 0.31 20.47 107 SER A N 1
ATOM 869 C CA A SER A 1 107 ? 5.683 -0.326 -3.912 0.69 18.84 107 SER A CA 1
ATOM 870 C CA B SER A 1 107 ? 5.713 -0.326 -3.893 0.31 19.86 107 SER A CA 1
ATOM 871 C C A SER A 1 107 ? 5.922 -1.832 -3.830 0.69 18.81 107 SER A C 1
ATOM 872 C C B SER A 1 107 ? 5.918 -1.835 -3.827 0.31 20.03 107 SER A C 1
ATOM 873 O O A SER A 1 107 ? 5.758 -2.433 -2.768 0.69 19.92 107 SER A O 1
ATOM 874 O O B SER A 1 107 ? 5.734 -2.441 -2.771 0.31 20.29 107 SER A O 1
AT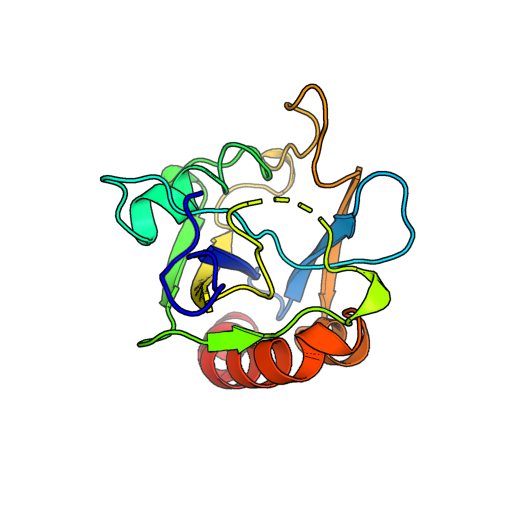OM 879 N N . GLY A 1 108 ? 6.301 -2.438 -4.952 1.00 19.20 108 GLY A N 1
ATOM 880 C CA . GLY A 1 108 ? 6.594 -3.874 -4.995 1.00 19.16 108 GLY A CA 1
ATOM 881 C C . GLY A 1 108 ? 7.834 -4.246 -4.197 1.00 19.18 108 GLY A C 1
ATOM 882 O O . GLY A 1 108 ? 8.722 -3.410 -3.990 1.00 19.01 108 GLY A O 1
ATOM 883 N N . ASP A 1 109 ? 7.887 -5.502 -3.751 1.00 19.56 109 ASP A N 1
ATOM 884 C CA . ASP A 1 109 ? 9.051 -6.048 -3.036 1.00 19.76 109 ASP A CA 1
ATOM 885 C C . ASP A 1 109 ? 10.350 -5.873 -3.819 1.00 20.06 109 ASP A C 1
ATOM 886 O O . ASP A 1 109 ? 11.419 -5.744 -3.225 1.00 23.05 109 ASP A O 1
ATOM 891 N N . ALA A 1 110 ? 10.247 -5.874 -5.149 1.00 20.84 110 ALA A N 1
ATOM 892 C CA . ALA A 1 110 ? 11.407 -5.751 -6.037 1.00 20.65 110 ALA A CA 1
ATOM 893 C C . ALA A 1 110 ? 12.097 -4.387 -5.977 1.00 20.92 110 ALA A C 1
ATOM 894 O O . ALA A 1 110 ? 13.223 -4.243 -6.461 1.00 25.23 110 ALA A O 1
ATOM 896 N N . GLU A 1 111 ? 11.426 -3.389 -5.397 1.00 19.67 111 GLU A N 1
ATOM 897 C CA . GLU A 1 111 ? 12.006 -2.053 -5.250 1.00 20.83 111 GLU A CA 1
ATOM 898 C C . GLU A 1 111 ? 13.102 -2.022 -4.187 1.00 19.88 111 GLU A C 1
ATOM 899 O O . GLU A 1 111 ? 13.989 -1.166 -4.232 1.00 20.10 111 GLU A O 1
ATOM 905 N N . ILE A 1 112 ? 13.039 -2.958 -3.242 1.00 18.78 112 ILE A N 1
ATOM 906 C CA . ILE A 1 112 ? 14.038 -3.054 -2.177 1.00 17.77 112 ILE A CA 1
ATOM 907 C C . ILE A 1 112 ? 15.369 -3.529 -2.754 1.00 18.28 112 ILE A C 1
ATOM 908 O O . ILE A 1 112 ? 15.436 -4.557 -3.429 1.00 19.90 112 ILE A O 1
ATOM 913 N N . ASN A 1 113 ? 16.416 -2.753 -2.496 1.00 15.44 113 ASN A N 1
ATOM 914 C CA . ASN A 1 113 ? 17.768 -3.102 -2.899 1.00 16.33 113 ASN A CA 1
ATOM 915 C C . ASN A 1 113 ? 18.695 -2.819 -1.726 1.00 16.47 113 ASN A C 1
ATOM 916 O O . ASN A 1 113 ? 18.910 -1.659 -1.369 1.00 17.31 113 ASN A O 1
ATOM 921 N N . MET A 1 114 ? 19.232 -3.881 -1.133 1.00 16.82 114 MET A N 1
ATOM 922 C CA . MET A 1 114 ? 20.085 -3.764 0.045 1.00 15.86 114 MET A CA 1
ATOM 923 C C . MET A 1 114 ? 21.564 -3.870 -0.307 1.00 13.66 114 MET A C 1
ATOM 924 O O . MET A 1 114 ? 22.416 -3.950 0.587 1.00 15.34 114 MET A O 1
ATOM 929 N N . GLN A 1 115 ? 21.867 -3.840 -1.604 1.00 14.33 115 GLN A N 1
ATOM 930 C CA . GLN A 1 115 ? 23.221 -4.133 -2.076 1.00 17.07 115 GLN A CA 1
ATOM 931 C C . GLN A 1 115 ? 23.934 -2.954 -2.743 1.00 16.80 115 GLN A C 1
ATOM 932 O O . GLN A 1 115 ? 24.936 -3.145 -3.441 1.00 17.12 115 GLN A O 1
ATOM 938 N N . THR A 1 116 ? 23.438 -1.738 -2.520 1.00 17.65 116 THR A N 1
ATOM 939 C CA . THR A 1 116 ? 23.980 -0.562 -3.223 1.00 19.89 116 THR A CA 1
ATOM 940 C C . THR A 1 116 ? 25.233 0.052 -2.595 1.00 21.99 116 THR A C 1
ATOM 941 O O . THR A 1 116 ? 25.971 0.771 -3.270 1.00 25.33 116 THR A O 1
ATOM 945 N N . SER A 1 117 ? 25.467 -0.209 -1.312 1.00 23.34 117 SER A N 1
ATOM 946 C CA . SER A 1 117 ? 26.671 0.293 -0.653 1.00 25.05 117 SER A CA 1
ATOM 947 C C . SER A 1 117 ? 27.886 -0.572 -0.980 1.00 26.43 117 SER A C 1
ATOM 948 O O . SER A 1 117 ? 27.753 -1.762 -1.288 1.00 26.25 117 SER A O 1
ATOM 951 N N . SER A 1 118 ? 29.072 0.033 -0.918 1.00 29.25 118 SER A N 1
ATOM 952 C CA . SER A 1 118 ? 30.324 -0.716 -1.028 1.00 29.23 118 SER A CA 1
ATOM 953 C C . SER A 1 118 ? 30.506 -1.629 0.186 1.00 27.96 118 SER A C 1
ATOM 954 O O . SER A 1 118 ? 31.137 -2.682 0.092 1.00 30.35 118 SER A O 1
ATOM 957 N N . THR A 1 119 ? 29.945 -1.213 1.321 1.00 27.82 119 THR A N 1
ATOM 958 C CA . THR A 1 119 ? 29.883 -2.044 2.524 1.00 29.66 119 THR A CA 1
ATOM 959 C C . THR A 1 119 ? 28.446 -2.065 3.057 1.00 24.85 119 THR A C 1
ATOM 960 O O . THR A 1 119 ? 28.092 -1.268 3.932 1.00 24.92 119 THR A O 1
ATOM 964 N N . PRO A 1 120 ? 27.607 -2.984 2.530 1.00 24.48 120 PRO A N 1
ATOM 965 C CA . PRO A 1 120 ? 26.194 -3.016 2.917 1.00 23.32 120 PRO A CA 1
ATOM 966 C C . PRO A 1 120 ? 26.025 -3.277 4.407 1.00 21.59 120 PRO A C 1
ATOM 967 O O . PRO A 1 120 ? 26.858 -3.959 5.010 1.00 24.74 120 PRO A O 1
ATOM 971 N N A GLU A 1 121 ? 24.955 -2.777 5.003 0.35 22.96 121 GLU A N 1
ATOM 972 N N B GLU A 1 121 ? 24.960 -2.710 4.982 0.65 17.60 121 GLU A N 1
ATOM 973 C CA A GLU A 1 121 ? 24.698 -3.109 6.395 0.35 24.87 121 GLU A CA 1
ATOM 974 C CA B GLU A 1 121 ? 24.541 -2.997 6.357 0.65 17.07 121 GLU A CA 1
ATOM 975 C C A GLU A 1 121 ? 2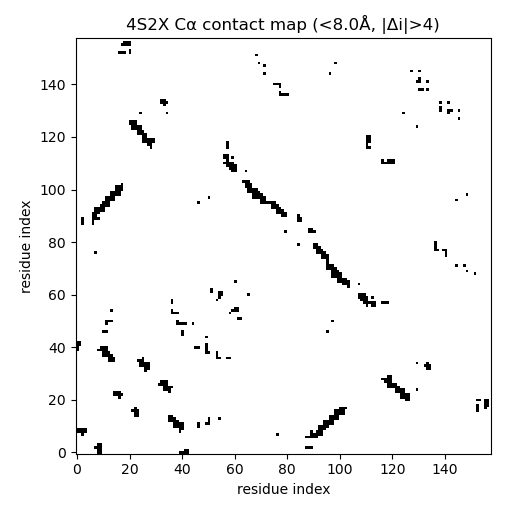3.822 -4.346 6.513 0.35 23.78 121 GLU A C 1
ATOM 976 C C B GLU A 1 121 ? 24.050 -4.433 6.427 0.65 16.37 121 GLU A C 1
ATOM 977 O O A GLU A 1 121 ? 23.592 -4.845 7.614 0.35 19.93 121 GLU A O 1
ATOM 978 O O B GLU A 1 121 ? 24.306 -5.128 7.404 0.65 15.64 121 GLU A O 1
ATOM 989 N N . PHE A 1 122 ? 23.354 -4.843 5.367 1.00 17.65 122 PHE A N 1
ATOM 990 C CA . PHE A 1 122 ? 22.629 -6.111 5.306 1.00 16.65 122 PHE A CA 1
ATOM 991 C C . PHE A 1 122 ? 22.984 -6.929 4.070 1.00 17.96 122 PHE A C 1
ATOM 992 O O . PHE A 1 122 ? 23.328 -6.377 3.026 1.00 18.66 122 PHE A O 1
ATOM 1000 N N . ASP A 1 123 ? 22.878 -8.251 4.189 1.00 16.49 123 ASP A N 1
ATOM 1001 C CA . ASP A 1 123 ? 22.959 -9.132 3.030 1.00 16.33 123 ASP A CA 1
ATOM 1002 C C . ASP A 1 123 ? 21.658 -9.137 2.233 1.00 14.82 123 ASP A C 1
ATOM 1003 O O . ASP A 1 123 ? 21.665 -9.229 1.004 1.00 16.81 123 ASP A O 1
ATOM 1008 N N . GLY A 1 124 ? 20.541 -9.048 2.947 1.00 15.62 124 GLY A N 1
ATOM 1009 C CA . GLY A 1 124 ? 19.218 -9.163 2.349 1.00 15.42 124 GLY A CA 1
ATOM 1010 C C . GLY A 1 124 ? 18.184 -9.249 3.445 1.00 14.33 124 GLY A C 1
ATOM 1011 O O . GLY A 1 124 ? 18.504 -9.059 4.624 1.00 14.88 124 GLY A O 1
ATOM 1012 N N . TRP A 1 125 ? 16.952 -9.569 3.062 1.00 17.20 125 TRP A N 1
ATOM 1013 C CA . TRP A 1 125 ? 15.813 -9.466 3.971 1.00 18.04 125 TRP A CA 1
ATOM 1014 C C . TRP A 1 125 ? 14.764 -10.508 3.685 1.00 19.60 125 TRP A C 1
ATOM 1015 O O . TRP A 1 125 ? 14.758 -11.126 2.617 1.00 20.63 125 TRP A O 1
ATOM 1026 N N . ARG A 1 126 ? 13.865 -10.708 4.646 1.00 19.33 126 ARG A N 1
ATOM 1027 C CA . ARG A 1 126 ? 12.651 -11.489 4.429 1.00 21.10 126 ARG A CA 1
ATOM 1028 C C . ARG A 1 126 ? 11.494 -10.911 5.251 1.00 22.04 126 ARG A C 1
ATOM 1029 O O . ARG A 1 126 ? 11.714 -10.160 6.209 1.00 20.99 126 ARG A O 1
ATOM 1037 N N . TRP A 1 127 ? 10.266 -11.237 4.855 1.00 22.34 127 TRP A N 1
ATOM 1038 C CA . TRP A 1 127 ? 9.089 -10.919 5.655 1.00 21.83 127 TRP A CA 1
ATOM 1039 C C . TRP A 1 127 ? 8.997 -11.889 6.796 1.00 23.39 127 TRP A C 1
ATOM 1040 O O . TRP A 1 127 ? 9.135 -13.097 6.599 1.00 24.12 127 TRP A O 1
ATOM 1051 N N . VAL A 1 128 ? 8.774 -11.373 8.001 1.00 24.04 128 VAL A N 1
ATOM 1052 C CA . VAL A 1 128 ? 8.558 -12.228 9.173 1.00 24.24 128 VAL A CA 1
ATOM 1053 C C . VAL A 1 128 ? 7.274 -11.842 9.899 1.00 26.35 128 VAL A C 1
ATOM 1054 O O . VAL A 1 128 ? 6.782 -10.722 9.743 1.00 24.94 128 VAL A O 1
ATOM 1058 N N . SER A 1 129 ? 6.740 -12.770 10.693 1.00 29.02 129 SER A N 1
ATOM 1059 C CA . SER A 1 129 ? 5.593 -12.486 11.552 1.00 32.02 129 SER A CA 1
ATOM 1060 C C . SER A 1 129 ? 5.909 -11.335 12.502 1.00 31.77 129 SER A C 1
ATOM 1061 O O . SER A 1 129 ? 7.050 -11.178 12.945 1.00 29.33 129 SER A O 1
ATOM 1064 N N . TYR A 1 130 ? 4.888 -10.542 12.811 1.00 32.71 130 TYR A N 1
ATOM 1065 C CA . TYR A 1 130 ? 5.057 -9.271 13.513 1.00 32.50 130 TYR A CA 1
ATOM 1066 C C . TYR A 1 130 ? 5.925 -9.319 14.775 1.00 31.55 130 TYR A C 1
ATOM 1067 O O . TYR A 1 130 ? 6.773 -8.452 14.977 1.00 31.67 130 TYR A O 1
ATOM 1076 N N . TRP A 1 131 ? 5.704 -10.325 15.615 1.00 34.54 131 TRP A N 1
ATOM 1077 C CA . TRP A 1 131 ? 6.350 -10.399 16.927 1.00 35.98 131 TRP A CA 1
ATOM 1078 C C . TRP A 1 131 ? 7.668 -11.124 16.934 1.00 34.50 131 TRP A C 1
ATOM 1079 O O . TRP A 1 131 ? 8.383 -11.111 17.939 1.00 36.09 131 TRP A O 1
ATOM 1090 N N . TYR A 1 132 ? 7.998 -11.752 15.808 1.00 31.24 132 TYR A N 1
ATOM 1091 C CA . TYR A 1 132 ? 9.231 -12.531 15.643 1.00 31.73 132 TYR A CA 1
ATOM 1092 C C . TYR A 1 132 ? 10.518 -11.759 16.004 1.00 28.37 132 TYR A C 1
ATOM 1093 O O . TYR A 1 132 ? 11.393 -12.317 16.666 1.00 30.80 132 TYR A O 1
ATOM 1102 N N . PRO A 1 133 ? 10.631 -10.476 15.589 1.00 26.56 133 PRO A N 1
ATOM 1103 C CA . PRO A 1 133 ? 11.814 -9.663 15.905 1.00 25.82 133 PRO A CA 1
ATOM 1104 C C . PRO A 1 133 ? 12.180 -9.534 17.389 1.00 27.16 133 PRO A C 1
ATOM 1105 O O . PRO A 1 133 ? 13.368 -9.463 17.716 1.00 28.21 133 PRO A O 1
ATOM 1109 N N . VAL A 1 134 ? 11.181 -9.490 18.268 1.00 27.35 134 VAL A N 1
ATOM 1110 C CA . VAL A 1 134 ? 11.434 -9.280 19.698 1.00 28.95 134 VAL A CA 1
ATOM 1111 C C . VAL A 1 134 ? 12.299 -10.396 20.288 1.00 32.17 134 VAL A C 1
ATOM 1112 O O . VAL A 1 134 ? 13.273 -10.123 20.988 1.00 38.12 134 VAL A O 1
ATOM 1116 N N . ARG A 1 135 ? 11.951 -11.644 19.982 1.00 33.39 135 ARG A N 1
ATOM 1117 C CA . ARG A 1 135 ? 12.692 -12.802 20.484 1.00 36.90 135 ARG A CA 1
ATOM 1118 C C . ARG A 1 135 ? 14.000 -13.057 19.729 1.00 34.73 135 ARG A C 1
ATOM 1119 O O . ARG A 1 135 ? 14.883 -13.758 20.231 1.00 38.94 135 ARG A O 1
ATOM 1121 N N . GLN A 1 136 ? 14.122 -12.480 18.536 1.00 30.23 136 GLN A N 1
ATOM 1122 C CA . GLN A 1 136 ? 15.216 -12.809 17.616 1.00 30.69 136 GLN A CA 1
ATOM 1123 C C . GLN A 1 136 ? 16.374 -11.810 17.566 1.00 28.55 136 GLN A C 1
ATOM 1124 O O . GLN A 1 136 ? 17.495 -12.177 17.205 1.00 29.50 136 GLN A O 1
ATOM 1130 N N . VAL A 1 137 ? 16.111 -10.556 17.917 1.00 26.51 137 VAL A N 1
ATOM 1131 C CA . VAL A 1 137 ? 17.161 -9.541 17.931 1.00 25.33 137 VAL A CA 1
ATOM 1132 C C . VAL A 1 137 ? 18.162 -9.824 19.057 1.00 26.58 137 VAL A C 1
ATOM 1133 O O . VAL A 1 137 ? 17.805 -10.432 20.071 1.00 27.90 137 VAL A O 1
ATOM 1137 N N . VAL A 1 138 ? 19.410 -9.397 18.864 1.00 25.57 138 VAL A N 1
ATOM 1138 C CA . VAL A 1 138 ? 20.443 -9.508 19.898 1.00 26.94 138 VAL A CA 1
ATOM 1139 C C . VAL A 1 138 ? 19.896 -8.990 21.235 1.00 27.14 138 VAL A C 1
ATOM 1140 O O . VAL A 1 138 ? 19.159 -8.000 21.267 1.00 26.83 138 VAL A O 1
ATOM 1144 N N . SER A 1 139 ? 20.244 -9.670 22.326 1.00 28.00 139 SER A N 1
ATOM 1145 C CA . SER A 1 139 ? 19.607 -9.426 23.623 1.00 29.68 139 SER A CA 1
ATOM 1146 C C . SER A 1 139 ? 19.666 -7.983 24.132 1.00 27.85 139 SER A C 1
ATOM 1147 O O . SER A 1 139 ? 18.711 -7.521 24.756 1.00 30.87 139 SER A O 1
ATOM 1150 N N . PHE A 1 140 ? 20.757 -7.265 23.860 1.00 27.86 140 PHE A N 1
ATOM 1151 C CA . PHE A 1 140 ? 20.888 -5.890 24.365 1.00 29.90 140 PHE A CA 1
ATOM 1152 C C . PHE A 1 140 ? 19.939 -4.882 23.706 1.00 27.40 140 PHE A C 1
ATOM 1153 O O . PHE A 1 140 ? 19.783 -3.762 24.199 1.00 29.68 140 PHE A O 1
ATOM 1161 N N . LYS A 1 141 ? 19.303 -5.288 22.606 1.00 25.49 141 LYS A N 1
ATOM 1162 C CA . LYS A 1 141 ? 18.322 -4.452 21.906 1.00 24.42 141 LYS A CA 1
ATOM 1163 C C . LYS A 1 141 ? 16.876 -4.862 22.199 1.00 24.30 141 LYS A C 1
ATOM 1164 O O . LYS A 1 141 ? 15.936 -4.176 21.782 1.00 23.72 141 LYS A O 1
ATOM 1170 N N . ARG A 1 142 ? 16.706 -5.979 22.905 1.00 25.92 142 ARG A N 1
ATOM 1171 C CA . ARG A 1 142 ? 15.389 -6.585 23.121 1.00 28.23 142 ARG A CA 1
ATOM 1172 C C . ARG A 1 142 ? 14.403 -5.677 23.863 1.00 29.05 142 ARG A C 1
ATOM 1173 O O . ARG A 1 142 ? 13.223 -5.624 23.509 1.00 29.75 142 ARG A O 1
ATOM 1181 N N . ASP A 1 143 ? 14.891 -4.967 24.879 1.00 29.94 143 ASP A N 1
ATOM 1182 C CA . ASP A 1 143 ? 14.065 -4.027 25.641 1.00 32.75 143 ASP A CA 1
ATOM 1183 C C . ASP A 1 143 ? 13.500 -2.915 24.748 1.00 31.15 143 ASP A C 1
ATOM 1184 O O . ASP A 1 143 ? 12.311 -2.596 24.826 1.00 32.58 143 ASP A O 1
ATOM 1189 N N . VAL A 1 144 ? 14.353 -2.339 23.901 1.00 27.76 144 VAL A N 1
ATOM 1190 C CA . VAL A 1 144 ? 13.926 -1.305 22.955 1.00 26.14 144 VAL A CA 1
ATOM 1191 C C . VAL A 1 144 ? 12.926 -1.884 21.953 1.00 27.44 144 VAL A C 1
ATOM 1192 O O . VAL A 1 144 ? 11.871 -1.295 21.716 1.00 26.63 144 VAL A O 1
ATOM 1196 N N . TYR A 1 145 ? 13.251 -3.049 21.395 1.00 25.13 145 TYR A N 1
ATOM 1197 C CA . TYR A 1 145 ? 12.397 -3.698 20.396 1.00 25.96 145 TYR A CA 1
ATOM 1198 C C . TYR A 1 145 ? 11.012 -4.017 20.944 1.00 28.50 145 TYR A C 1
ATOM 1199 O O . TYR A 1 145 ? 10.008 -3.813 20.259 1.00 27.34 145 TYR A O 1
ATOM 1208 N N . ARG A 1 146 ? 10.969 -4.506 22.181 1.00 28.70 146 ARG A N 1
ATOM 1209 C CA . ARG A 1 146 ? 9.708 -4.806 22.857 1.00 30.42 146 ARG A CA 1
ATOM 1210 C C . ARG A 1 146 ? 8.810 -3.566 22.940 1.00 31.97 146 ARG A C 1
ATOM 1211 O O . ARG A 1 146 ? 7.617 -3.641 22.642 1.00 34.03 146 ARG A O 1
ATOM 1219 N N . ARG A 1 147 ? 9.393 -2.431 23.323 1.00 31.50 147 ARG A N 1
ATOM 1220 C CA . ARG A 1 147 ? 8.649 -1.175 23.425 1.00 32.42 147 ARG A CA 1
ATOM 1221 C C . ARG A 1 147 ? 8.186 -0.663 22.061 1.00 29.33 147 ARG A C 1
ATOM 1222 O O . ARG A 1 147 ? 7.040 -0.235 21.916 1.00 32.53 147 ARG A O 1
ATOM 1230 N N . VAL A 1 148 ? 9.076 -0.721 21.069 1.00 26.35 148 VAL A N 1
ATOM 1231 C CA . VAL A 1 148 ? 8.761 -0.306 19.698 1.00 26.20 148 VAL A CA 1
ATOM 1232 C C . VAL A 1 148 ? 7.598 -1.119 19.128 1.00 27.68 148 VAL A C 1
ATOM 1233 O O . VAL A 1 148 ? 6.613 -0.552 18.647 1.00 27.73 148 VAL A O 1
ATOM 1237 N N . MET A 1 149 ? 7.711 -2.444 19.198 1.00 26.79 149 MET A N 1
ATOM 1238 C CA . MET A 1 149 ? 6.699 -3.329 18.619 1.00 28.53 149 MET A CA 1
ATOM 1239 C C . MET A 1 149 ? 5.355 -3.231 19.334 1.00 30.11 149 MET A C 1
ATOM 1240 O O . MET A 1 149 ? 4.308 -3.362 18.699 1.00 31.37 149 MET A O 1
ATOM 1245 N N . LYS A 1 150 ? 5.388 -2.988 20.643 1.00 31.56 150 LYS A N 1
ATOM 1246 C CA . LYS A 1 150 ? 4.165 -2.762 21.413 1.00 33.85 150 LYS A CA 1
ATOM 1247 C C . LYS A 1 150 ? 3.466 -1.479 20.963 1.00 36.09 150 LYS A C 1
ATOM 1248 O O . LYS A 1 150 ? 2.241 -1.448 20.832 1.00 38.79 150 LYS A O 1
ATOM 1250 N N . GLU A 1 151 ? 4.252 -0.432 20.710 1.00 34.92 151 GLU A N 1
ATOM 1251 C CA . GLU A 1 151 ? 3.708 0.860 20.292 1.00 37.56 151 GLU A CA 1
ATOM 1252 C C . GLU A 1 151 ? 3.132 0.833 18.871 1.00 36.10 151 GLU A C 1
ATOM 1253 O O . GLU A 1 151 ? 2.148 1.521 18.588 1.00 38.94 151 GLU A O 1
ATOM 1259 N N . PHE A 1 152 ? 3.739 0.040 17.990 1.00 33.10 152 PHE A N 1
ATOM 1260 C CA . PHE A 1 152 ? 3.303 -0.043 16.592 1.00 31.13 152 PHE A CA 1
ATOM 1261 C C . PHE A 1 152 ? 2.252 -1.131 16.346 1.00 33.90 152 PHE A C 1
ATOM 1262 O O . PHE A 1 152 ? 1.688 -1.213 15.251 1.00 33.55 152 PHE A O 1
ATOM 1270 N N . ALA A 1 153 ? 1.994 -1.952 17.364 1.00 35.20 153 ALA A N 1
ATOM 1271 C CA . ALA A 1 153 ? 1.179 -3.166 17.226 1.00 36.45 153 ALA A CA 1
ATOM 1272 C C . ALA A 1 153 ? -0.205 -2.942 16.617 1.00 39.77 153 ALA A C 1
ATOM 1273 O O . ALA A 1 153 ? -0.568 -3.604 15.643 1.00 41.73 153 ALA A O 1
ATOM 1275 N N . SER A 1 154 ? -0.958 -2.004 17.188 1.00 40.55 154 SER A N 1
ATOM 1276 C CA . SER A 1 154 ? -2.345 -1.757 16.788 1.00 47.81 154 SER A CA 1
ATOM 1277 C C . SER A 1 154 ? -2.490 -1.340 15.323 1.00 53.16 154 SER A C 1
ATOM 1278 O O . SER A 1 154 ? -3.459 -1.716 14.660 1.00 49.41 154 SER A O 1
ATOM 1281 N N . VAL A 1 155 ? -1.520 -0.575 14.826 1.00 44.52 155 VAL A N 1
ATOM 1282 C CA . VAL A 1 155 ? -1.544 -0.079 13.450 1.00 40.65 155 VAL A CA 1
ATOM 1283 C C . VAL A 1 155 ? -1.339 -1.211 12.435 1.00 38.65 155 VAL A C 1
ATOM 1284 O O . VAL A 1 155 ? -2.088 -1.316 11.463 1.00 40.05 155 VAL A O 1
ATOM 1288 N N . VAL A 1 156 ? -0.335 -2.054 12.674 1.00 35.87 156 VAL A N 1
ATOM 1289 C CA . VAL A 1 156 ? 0.010 -3.145 11.753 1.00 35.14 156 VAL A CA 1
ATOM 1290 C C . VAL A 1 156 ? -1.083 -4.216 11.701 1.00 43.06 156 VAL A C 1
ATOM 1291 O O . VAL A 1 156 ? -1.382 -4.754 10.630 1.00 39.95 156 VAL A O 1
ATOM 1295 N N . MET A 1 157 ? -1.682 -4.510 12.853 1.00 44.96 157 MET A N 1
ATOM 1296 C CA . MET A 1 157 ? -2.755 -5.504 12.941 1.00 52.06 157 MET A CA 1
ATOM 1297 C C . MET A 1 157 ? -4.022 -5.070 12.204 1.00 49.72 157 MET A C 1
ATOM 1298 O O . MET A 1 157 ? -4.800 -5.913 11.747 1.00 48.93 157 MET A O 1
ATOM 1303 N N . SER A 1 158 ? -4.220 -3.756 12.094 1.00 54.77 158 SER A N 1
ATOM 1304 C CA . SER A 1 158 ? -5.347 -3.186 11.355 1.00 56.97 158 SER A CA 1
ATOM 1305 C C . SER A 1 158 ? -5.225 -3.446 9.854 1.00 48.61 158 SER A C 1
ATOM 1306 O O . SER A 1 158 ? -6.223 -3.706 9.184 1.00 52.64 158 SER A O 1
ATOM 1309 N N . LEU A 1 159 ? -3.999 -3.377 9.338 1.00 39.42 159 LEU A N 1
ATOM 1310 C CA . LEU A 1 159 ? -3.727 -3.652 7.927 1.00 40.53 159 LEU A CA 1
ATOM 1311 C C . LEU A 1 159 ? -3.852 -5.139 7.606 1.00 49.89 159 LEU A C 1
ATOM 1312 O O . LEU A 1 159 ? -4.171 -5.510 6.475 1.00 43.40 159 LEU A O 1
ATOM 1317 N N . ALA A 1 160 ? -3.597 -5.980 8.607 1.00 42.58 160 ALA A N 1
ATOM 1318 C CA . ALA A 1 160 ? -3.634 -7.431 8.444 1.00 42.82 160 ALA A CA 1
ATOM 1319 C C . ALA A 1 160 ? -5.058 -7.982 8.395 1.00 50.26 160 ALA A C 1
ATOM 1320 O O . ALA A 1 160 ? -5.292 -9.055 7.834 1.00 51.35 16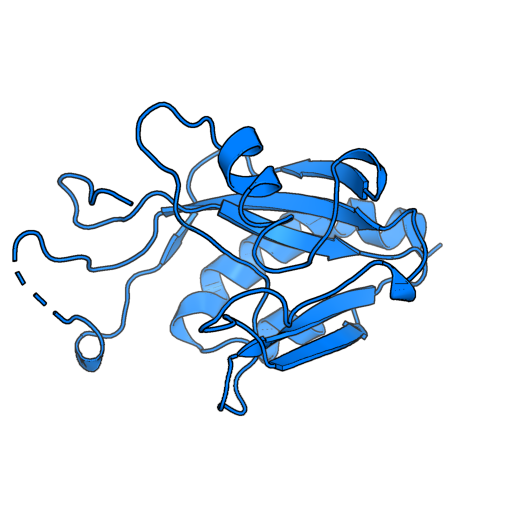0 ALA A O 1
ATOM 1322 N N . ALA A 1 161 ? -5.997 -7.244 8.986 1.00 57.52 161 ALA A N 1
ATOM 1323 C CA . ALA A 1 161 ? -7.397 -7.661 9.057 1.00 64.72 161 ALA A CA 1
ATOM 1324 C C . ALA A 1 161 ? -8.051 -7.736 7.676 1.00 66.55 161 ALA A C 1
ATOM 1325 O O . ALA A 1 161 ? -7.821 -6.884 6.815 1.00 51.57 161 ALA A O 1
#

Foldseek 3Di:
DDADPVQAFEKEFEWEAELAQWTKWFAFPPDRAIDTQMDGADVVGDRVRRVQVSCCQAFVDHCVQKDWDDKDDFWDWFFDDPVPFDVVTHGTYTYIYTYIYGPDDPVSTDRDPDPRGRGPGIDIDHLCVRLVRHDPRCNVVVVVVSVVCVVVSVVSND

Secondary structure (DSSP, 8-state):
----TTSEEEEEEEEEE-SSSEEEEEEETTSS-EE--EEEPPTT--HHHHHHHHIIIII---GGGEEEEEE-SS-EEEEPPGGG---PPP-EEEEEEEEEEE-S-GGG-----SSS-SEEEEEEEETTHHHHHS-GGGHHHHHHHHHHHHHHHHHHH-